Protein AF-A0A257KKB5-F1 (afdb_monomer)

Radius of gyration: 17.19 Å; Cα contacts (8 Å, |Δi|>4): 46; chains: 1; bounding box: 35×43×43 Å

pLDDT: mean 85.2, std 19.67, range [37.38, 98.69]

Structure (mmCIF, N/CA/C/O backbone):
data_AF-A0A257KKB5-F1
#
_entry.id   AF-A0A257KKB5-F1
#
loop_
_atom_site.group_PDB
_atom_site.id
_atom_site.type_symbol
_atom_site.label_atom_id
_atom_site.label_alt_id
_atom_site.label_comp_id
_atom_site.label_asym_id
_atom_site.label_entity_id
_atom_site.label_seq_id
_atom_site.pdbx_PDB_ins_code
_atom_site.Cartn_x
_atom_site.Cartn_y
_atom_site.Cartn_z
_atom_site.occupancy
_atom_site.B_iso_or_equiv
_atom_site.auth_seq_id
_atom_site.auth_comp_id
_atom_site.auth_asym_id
_atom_site.auth_atom_id
_atom_site.pdbx_PDB_model_num
ATOM 1 N N . MET A 1 1 ? 8.937 37.162 11.986 1.00 37.38 1 MET A N 1
ATOM 2 C CA . MET A 1 1 ? 8.562 37.070 10.559 1.00 37.38 1 MET A CA 1
ATOM 3 C C . MET A 1 1 ? 9.758 36.457 9.839 1.00 37.38 1 MET A C 1
ATOM 5 O O . MET A 1 1 ? 10.701 37.169 9.560 1.00 37.38 1 MET A O 1
ATOM 9 N N . GLY A 1 2 ? 9.928 35.152 9.679 1.00 45.66 2 GLY A N 1
ATOM 10 C CA . GLY A 1 2 ? 8.961 34.085 9.452 1.00 45.66 2 GLY A CA 1
ATOM 11 C C . GLY A 1 2 ? 9.487 33.267 8.270 1.00 45.66 2 GLY A C 1
ATOM 12 O O . GLY A 1 2 ? 8.875 33.270 7.216 1.00 45.66 2 GLY A O 1
ATOM 13 N N . GLN A 1 3 ? 10.674 32.671 8.422 1.00 49.84 3 GLN A N 1
ATOM 14 C CA . GLN A 1 3 ? 11.245 31.712 7.474 1.00 49.84 3 GLN A CA 1
ATOM 15 C C . GLN A 1 3 ? 11.828 30.550 8.287 1.00 49.84 3 GLN A C 1
ATOM 17 O O . GLN A 1 3 ? 13.024 30.476 8.548 1.00 49.84 3 GLN A O 1
ATOM 22 N N . MET A 1 4 ? 10.936 2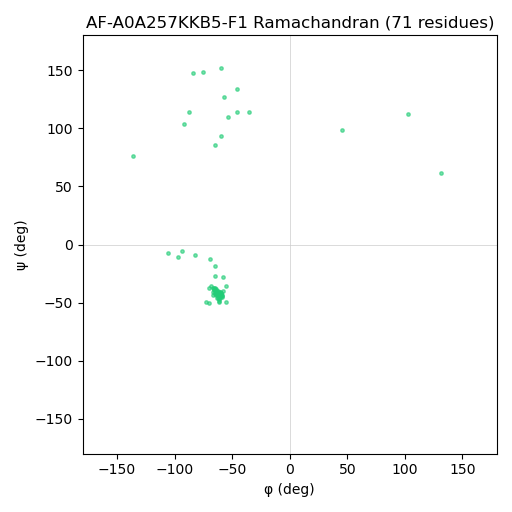9.690 8.779 1.00 48.12 4 MET A N 1
ATOM 23 C CA . MET A 1 4 ? 11.274 28.313 9.139 1.00 48.12 4 MET A CA 1
ATOM 24 C C . MET A 1 4 ? 10.992 27.495 7.879 1.00 48.12 4 MET A C 1
ATOM 26 O O . MET A 1 4 ? 9.874 27.509 7.382 1.00 48.12 4 MET A O 1
ATOM 30 N N . GLN A 1 5 ? 12.035 27.105 7.159 1.00 42.78 5 GLN A N 1
ATOM 31 C CA . GLN A 1 5 ? 12.803 25.864 7.313 1.00 42.78 5 GLN A CA 1
ATOM 32 C C . GLN A 1 5 ? 12.383 24.875 6.226 1.00 42.78 5 GLN A C 1
ATOM 34 O O . GLN A 1 5 ? 11.268 24.375 6.224 1.00 42.78 5 GLN A O 1
ATOM 39 N N . ARG A 1 6 ? 13.347 24.630 5.332 1.00 44.91 6 ARG A N 1
ATOM 40 C CA . ARG A 1 6 ? 13.621 23.358 4.660 1.00 44.91 6 ARG A CA 1
ATOM 41 C C . ARG A 1 6 ? 12.400 22.619 4.109 1.00 44.91 6 ARG A C 1
ATOM 43 O O . ARG A 1 6 ? 11.812 21.773 4.769 1.00 44.91 6 ARG A O 1
ATOM 50 N N . PHE A 1 7 ? 12.180 22.793 2.809 1.00 45.44 7 PHE A N 1
ATOM 51 C CA . PHE A 1 7 ? 12.031 21.599 1.983 1.00 45.44 7 PHE A CA 1
ATOM 52 C C . PHE A 1 7 ? 13.342 20.823 2.136 1.00 45.44 7 PHE A C 1
ATOM 54 O O . PHE A 1 7 ? 14.350 21.186 1.530 1.00 45.44 7 PHE A O 1
ATOM 61 N N . GLU A 1 8 ? 13.359 19.881 3.083 1.00 45.34 8 GLU A N 1
ATOM 62 C CA . GLU A 1 8 ? 14.390 18.854 3.169 1.00 45.34 8 GLU A CA 1
ATOM 63 C C . GLU A 1 8 ? 14.606 18.296 1.770 1.00 45.34 8 GLU A C 1
ATOM 65 O O . GLU A 1 8 ? 13.650 18.067 1.022 1.00 45.34 8 GLU A O 1
ATOM 70 N N . GLU A 1 9 ? 15.883 18.184 1.424 1.00 41.41 9 GLU A N 1
ATOM 71 C CA . GLU A 1 9 ? 16.380 17.583 0.204 1.00 41.41 9 GLU A CA 1
ATOM 72 C C . GLU A 1 9 ? 15.486 16.410 -0.175 1.00 41.41 9 GLU A C 1
ATOM 74 O O . GLU A 1 9 ? 15.374 15.418 0.543 1.00 41.41 9 GLU A O 1
ATOM 79 N N . THR A 1 10 ? 14.791 16.561 -1.299 1.00 47.66 10 THR A N 1
ATOM 80 C CA . THR A 1 10 ? 14.159 15.435 -1.962 1.00 47.66 10 THR A CA 1
ATOM 81 C C . THR A 1 10 ? 15.320 14.559 -2.407 1.00 47.66 10 THR A C 1
ATOM 83 O O . THR A 1 10 ? 15.836 14.738 -3.508 1.00 47.66 10 THR A O 1
ATOM 86 N N . GLU A 1 11 ? 15.805 13.676 -1.528 1.00 46.53 11 GLU A N 1
ATOM 87 C CA . GLU A 1 11 ? 16.568 12.514 -1.960 1.00 46.53 11 GLU A CA 1
ATOM 88 C C . GLU A 1 11 ? 15.768 11.951 -3.127 1.00 46.53 11 GLU A C 1
ATOM 90 O O . GLU A 1 11 ? 14.585 11.627 -2.973 1.00 46.53 11 GLU A O 1
ATOM 95 N N . ALA A 1 12 ? 16.350 12.005 -4.326 1.00 55.34 12 ALA A N 1
ATOM 96 C CA . ALA A 1 12 ? 15.668 11.590 -5.535 1.00 55.34 12 ALA A CA 1
ATOM 97 C C . ALA A 1 12 ? 15.171 10.167 -5.283 1.00 55.34 12 ALA A C 1
ATOM 99 O O . ALA A 1 12 ? 15.976 9.251 -5.113 1.00 55.34 12 ALA A O 1
ATOM 100 N N . SER A 1 13 ? 13.852 10.016 -5.144 1.00 66.00 13 SER A N 1
ATOM 101 C CA . SER A 1 13 ? 13.273 8.746 -4.738 1.00 66.00 13 SER A CA 1
ATOM 102 C C . SER A 1 13 ? 13.724 7.685 -5.732 1.00 66.00 13 SER A C 1
ATOM 104 O O . SER A 1 13 ? 13.573 7.859 -6.940 1.00 66.00 13 SER A O 1
ATOM 106 N N . THR A 1 14 ? 14.301 6.596 -5.232 1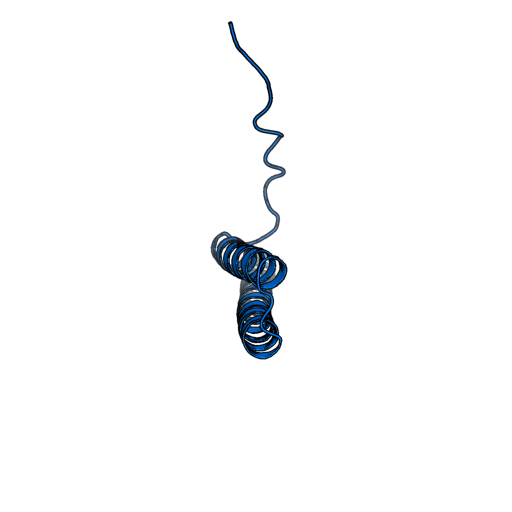.00 80.94 14 THR A N 1
ATOM 107 C CA . THR A 1 14 ? 14.705 5.463 -6.074 1.00 80.94 14 THR A CA 1
ATOM 108 C C . THR A 1 14 ? 13.498 4.710 -6.636 1.00 80.94 14 THR A C 1
ATOM 110 O O . THR A 1 14 ? 13.652 3.910 -7.561 1.00 80.94 14 THR A O 1
ATOM 113 N N . PHE A 1 15 ? 12.303 4.993 -6.107 1.00 89.81 15 PHE A N 1
ATOM 114 C CA . PHE A 1 15 ? 11.040 4.456 -6.582 1.00 89.81 15 PHE A CA 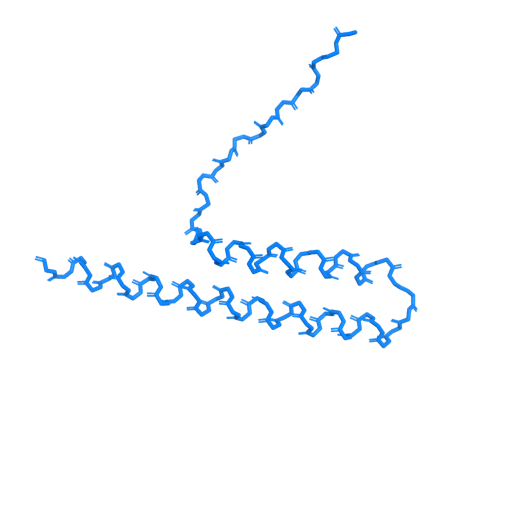1
ATOM 115 C C . PHE A 1 15 ? 10.585 5.126 -7.877 1.00 89.81 15 PHE A C 1
ATOM 117 O O . PHE A 1 15 ? 10.786 6.319 -8.113 1.00 89.81 15 PHE A O 1
ATOM 124 N N . THR A 1 16 ? 9.887 4.359 -8.703 1.00 93.19 16 THR A N 1
ATOM 125 C CA . THR A 1 16 ? 9.087 4.918 -9.789 1.00 93.19 16 THR A CA 1
ATOM 126 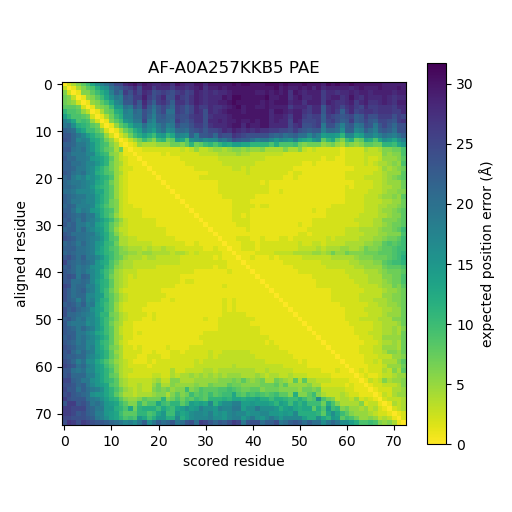C C . THR A 1 16 ? 8.018 5.870 -9.234 1.00 93.19 16 THR A C 1
ATOM 128 O O . THR A 1 16 ? 7.521 5.674 -8.118 1.00 93.19 16 THR A O 1
ATOM 131 N N . PRO A 1 17 ? 7.586 6.879 -10.013 1.00 93.44 17 PRO A N 1
ATOM 132 C CA . PRO A 1 17 ? 6.503 7.769 -9.596 1.00 93.44 17 PRO A CA 1
ATOM 133 C C . PRO A 1 17 ? 5.210 7.028 -9.218 1.00 93.44 17 PRO A C 1
ATOM 135 O O . PRO A 1 17 ? 4.518 7.429 -8.282 1.00 93.44 17 PRO A O 1
ATOM 138 N N . VAL A 1 18 ? 4.897 5.930 -9.915 1.00 94.75 18 VAL A N 1
ATOM 139 C CA . VAL A 1 18 ? 3.688 5.124 -9.682 1.00 94.75 18 VAL A CA 1
ATOM 140 C C . VAL A 1 18 ? 3.780 4.361 -8.355 1.00 94.75 18 VAL A C 1
ATOM 142 O O . VAL A 1 18 ? 2.896 4.496 -7.509 1.00 94.75 18 VAL A O 1
ATOM 145 N N . SER A 1 19 ? 4.880 3.639 -8.121 1.00 96.69 19 SER A N 1
ATOM 146 C CA . SER A 1 19 ? 5.155 2.964 -6.841 1.00 96.69 19 SER A CA 1
ATOM 147 C C . SER A 1 19 ? 5.177 3.939 -5.666 1.00 96.69 19 SER A C 1
ATOM 149 O O . SER A 1 19 ? 4.610 3.651 -4.608 1.00 96.69 19 SER A O 1
ATOM 151 N N . LEU A 1 20 ? 5.759 5.129 -5.849 1.00 96.25 20 LEU A N 1
ATOM 152 C CA . LEU A 1 20 ? 5.746 6.174 -4.830 1.00 96.25 20 LEU A CA 1
ATOM 153 C C . LEU A 1 20 ? 4.312 6.602 -4.483 1.00 96.25 20 LEU A C 1
ATOM 155 O O . LEU A 1 20 ? 3.976 6.700 -3.301 1.00 96.25 20 LEU A O 1
ATOM 159 N N . GLY A 1 21 ? 3.451 6.788 -5.488 1.00 96.62 21 GLY A N 1
ATOM 160 C CA . GLY A 1 21 ? 2.032 7.087 -5.286 1.00 96.62 21 GLY A CA 1
ATOM 161 C C . GLY A 1 21 ? 1.308 6.000 -4.486 1.00 96.62 21 GLY A C 1
ATOM 162 O O . GLY A 1 21 ? 0.611 6.297 -3.514 1.00 96.62 21 GLY A O 1
ATOM 163 N N . TYR A 1 22 ? 1.530 4.726 -4.815 1.00 98.19 22 TYR A N 1
ATOM 164 C CA . TYR A 1 22 ? 0.954 3.607 -4.064 1.00 98.19 22 TYR A CA 1
ATOM 165 C C . TYR A 1 22 ? 1.441 3.558 -2.605 1.00 98.19 22 TYR A C 1
ATOM 167 O O . TYR A 1 22 ? 0.637 3.372 -1.687 1.00 98.19 22 TYR A O 1
ATOM 175 N N . ARG A 1 23 ? 2.729 3.820 -2.348 1.00 98.06 23 ARG A N 1
ATOM 176 C CA . ARG A 1 23 ? 3.287 3.895 -0.982 1.00 98.06 23 ARG A CA 1
ATOM 177 C C . ARG A 1 23 ? 2.699 5.054 -0.177 1.00 98.06 23 ARG A C 1
ATOM 179 O O . ARG A 1 23 ? 2.425 4.896 1.014 1.00 98.06 23 ARG A O 1
ATOM 186 N N . GLN A 1 24 ? 2.456 6.201 -0.811 1.00 97.69 24 GLN A N 1
ATOM 187 C CA . GLN A 1 24 ? 1.786 7.340 -0.174 1.00 97.69 24 GLN A CA 1
ATOM 188 C C . GLN A 1 24 ? 0.339 7.003 0.212 1.00 97.69 24 GLN A C 1
ATOM 190 O O . GLN A 1 24 ? -0.085 7.325 1.325 1.00 97.69 24 GLN A O 1
ATOM 195 N N . MET A 1 25 ? -0.396 6.290 -0.650 1.00 98.38 25 MET A N 1
ATOM 196 C CA . MET A 1 25 ? -1.745 5.803 -0.335 1.00 98.38 25 MET A CA 1
ATOM 197 C C . MET A 1 25 ? -1.734 4.833 0.850 1.00 98.38 25 MET A C 1
ATOM 199 O O . MET A 1 25 ? -2.509 5.010 1.792 1.00 98.38 25 MET A O 1
ATOM 203 N N . ALA A 1 26 ? -0.809 3.869 0.863 1.00 98.38 26 ALA A N 1
ATOM 204 C CA . ALA A 1 26 ? -0.629 2.957 1.992 1.00 98.38 26 ALA A CA 1
ATOM 205 C C . ALA A 1 26 ? -0.312 3.709 3.299 1.00 98.38 26 ALA A C 1
ATOM 207 O O . ALA A 1 26 ? -0.907 3.426 4.340 1.00 98.38 26 ALA A O 1
ATOM 208 N N . SER A 1 27 ? 0.572 4.713 3.247 1.00 98.06 27 SER A N 1
ATOM 209 C CA . SER A 1 27 ? 0.905 5.563 4.399 1.00 98.06 27 SER A CA 1
ATOM 210 C C . SER A 1 27 ? -0.312 6.333 4.922 1.00 98.06 27 SER A C 1
ATOM 212 O O . SER A 1 27 ? -0.547 6.372 6.130 1.00 98.06 27 SER A O 1
ATOM 214 N N . SER A 1 28 ? -1.123 6.906 4.026 1.00 98.44 28 SER A N 1
ATOM 215 C CA . SER A 1 28 ? -2.357 7.614 4.388 1.00 98.44 28 SER A CA 1
ATOM 216 C C . SER A 1 28 ? -3.354 6.692 5.099 1.00 98.44 28 SER A C 1
ATOM 218 O O . SER A 1 28 ? -3.891 7.043 6.151 1.00 98.44 28 SER A O 1
ATOM 220 N N . LEU A 1 29 ? -3.535 5.470 4.588 1.00 98.50 29 LEU A N 1
ATOM 221 C CA . LEU A 1 29 ? -4.394 4.459 5.209 1.00 98.50 29 LEU A CA 1
ATOM 222 C C . LEU A 1 29 ? -3.876 4.023 6.583 1.00 98.50 29 LEU A C 1
ATOM 224 O O . LEU A 1 29 ? -4.666 3.924 7.518 1.00 98.50 29 LEU A O 1
ATOM 228 N N . GLY A 1 30 ? -2.561 3.843 6.736 1.00 98.25 30 GLY A N 1
ATOM 229 C CA . GLY A 1 30 ? -1.937 3.554 8.030 1.00 98.25 30 GLY A CA 1
ATOM 230 C C . GLY A 1 30 ? -2.148 4.677 9.052 1.00 98.25 30 GLY A C 1
ATOM 231 O O . GLY A 1 30 ? -2.504 4.409 10.200 1.00 98.25 30 GLY A O 1
ATOM 232 N N . LYS A 1 31 ? -2.025 5.945 8.630 1.00 98.50 31 LYS A N 1
ATOM 233 C CA . LYS A 1 31 ? -2.355 7.105 9.477 1.00 98.50 31 LYS A CA 1
ATOM 234 C C . LYS A 1 31 ? -3.826 7.088 9.883 1.00 98.50 31 LYS A C 1
ATOM 236 O O . LYS A 1 31 ? -4.124 7.242 11.064 1.00 98.50 31 LYS A O 1
ATOM 241 N N . LYS A 1 32 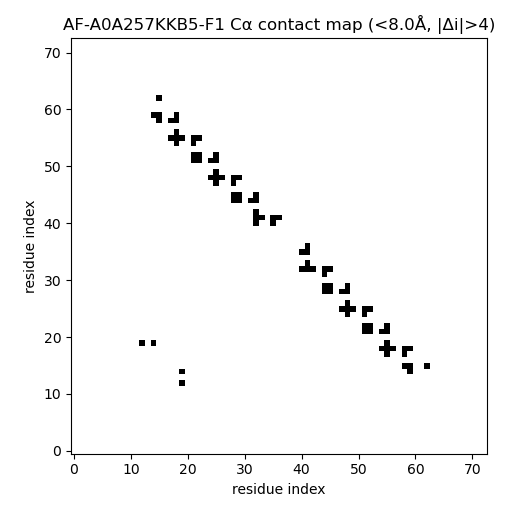? -4.742 6.847 8.939 1.00 98.12 32 LYS A N 1
ATOM 242 C CA . LYS A 1 32 ? -6.175 6.732 9.239 1.00 98.12 32 LYS A CA 1
ATOM 243 C C . LYS A 1 32 ? -6.455 5.603 10.236 1.00 98.12 32 LYS A C 1
ATOM 245 O O . LYS A 1 32 ? -7.170 5.832 11.206 1.00 98.12 32 LYS A O 1
ATOM 250 N N . ALA A 1 33 ? -5.839 4.436 10.052 1.00 98.06 33 ALA A N 1
ATOM 251 C CA . ALA A 1 33 ? -5.978 3.304 10.964 1.00 98.06 33 ALA A CA 1
ATOM 252 C C . ALA A 1 33 ? -5.497 3.653 12.380 1.00 98.06 33 ALA A C 1
ATOM 254 O O . ALA A 1 33 ? -6.176 3.332 13.346 1.00 98.06 33 ALA A O 1
ATOM 255 N N . SER A 1 34 ? -4.381 4.381 12.515 1.00 97.69 34 SER A N 1
ATOM 256 C CA . SER A 1 34 ? -3.855 4.791 13.828 1.00 97.69 34 SER A CA 1
ATOM 257 C C . SER A 1 34 ? -4.765 5.748 14.610 1.00 97.69 34 SER A C 1
ATOM 259 O O . SER A 1 34 ? -4.609 5.884 15.820 1.00 97.69 34 SER A O 1
ATOM 261 N N . MET A 1 35 ? -5.706 6.408 13.927 1.00 98.06 35 MET A N 1
ATOM 262 C CA . MET A 1 35 ? -6.680 7.320 14.533 1.00 98.06 35 MET A CA 1
ATOM 263 C C . MET A 1 35 ? -8.037 6.656 14.806 1.00 98.06 35 MET A C 1
ATOM 265 O O . MET A 1 35 ? -8.880 7.269 15.459 1.00 98.06 35 MET A O 1
ATOM 269 N N . SER A 1 36 ? -8.275 5.442 14.296 1.00 97.25 36 SER A N 1
ATOM 270 C CA . SER A 1 36 ? -9.529 4.721 14.521 1.00 97.25 36 SER A CA 1
ATOM 271 C C . SER A 1 36 ? -9.492 3.963 15.849 1.00 97.25 36 SER A C 1
ATOM 273 O O . SER A 1 36 ? -8.444 3.498 16.296 1.00 97.25 36 SER A O 1
ATOM 275 N N . SER A 1 37 ? -10.655 3.842 16.486 1.00 97.44 37 SER A N 1
ATOM 276 C CA . SER A 1 37 ? -10.873 3.031 17.686 1.00 97.44 37 SER A CA 1
ATOM 277 C C . SER A 1 37 ? -11.654 1.745 17.402 1.00 97.44 37 SER A C 1
ATOM 279 O O . SER A 1 37 ? -11.774 0.914 18.302 1.00 97.44 37 SER A O 1
ATOM 281 N N . ASP A 1 38 ? -12.167 1.558 16.178 1.00 98.31 38 ASP A N 1
ATOM 282 C CA . ASP A 1 38 ? -12.870 0.341 15.764 1.00 98.31 38 ASP A CA 1
ATOM 283 C C . ASP A 1 38 ? -11.864 -0.696 15.234 1.00 98.31 38 ASP A C 1
ATOM 285 O O . ASP A 1 38 ? -11.271 -0.494 14.171 1.00 98.31 38 ASP A O 1
ATOM 289 N N . PRO A 1 39 ? -11.685 -1.849 15.911 1.00 98.00 39 PRO A N 1
ATOM 290 C CA . PRO A 1 39 ? -10.772 -2.894 15.456 1.00 98.00 39 PRO A CA 1
ATOM 291 C C . PRO A 1 39 ? -11.075 -3.425 14.049 1.00 98.00 39 PRO A C 1
ATOM 293 O O . PRO A 1 39 ? -10.158 -3.892 13.370 1.00 98.00 39 PRO A O 1
ATOM 296 N N . ARG A 1 40 ? -12.340 -3.382 13.607 1.00 98.19 40 ARG A N 1
ATOM 297 C CA . ARG A 1 40 ? -12.727 -3.809 12.256 1.00 98.19 40 ARG A CA 1
ATOM 298 C C . ARG A 1 40 ? -12.262 -2.798 11.221 1.00 98.19 40 ARG A C 1
ATOM 300 O O . ARG A 1 40 ? -11.566 -3.182 10.289 1.00 98.19 40 ARG A O 1
ATOM 307 N N . GLU A 1 41 ? -12.546 -1.515 11.442 1.00 98.19 41 GLU A N 1
ATOM 308 C CA . GLU A 1 41 ? -12.071 -0.446 10.559 1.00 98.19 41 GLU A CA 1
ATOM 309 C C . GLU A 1 41 ? -10.536 -0.425 10.488 1.00 98.19 41 GLU A C 1
ATOM 311 O O . GLU A 1 41 ? -9.974 -0.335 9.398 1.00 98.19 41 GLU A O 1
ATOM 316 N N . ILE A 1 42 ? -9.845 -0.577 11.625 1.00 98.56 42 ILE A N 1
ATOM 317 C CA . ILE A 1 42 ? -8.378 -0.677 11.665 1.00 98.56 42 ILE A CA 1
ATOM 318 C C . ILE A 1 42 ? -7.898 -1.815 10.763 1.00 98.56 42 ILE A C 1
ATOM 320 O O . ILE A 1 42 ? -7.002 -1.613 9.943 1.00 98.56 42 ILE A O 1
ATOM 324 N N . ARG A 1 43 ? -8.487 -3.009 10.894 1.00 98.62 43 ARG A N 1
ATOM 325 C CA . ARG A 1 43 ? -8.103 -4.168 10.086 1.00 98.62 43 ARG A CA 1
ATOM 326 C C . ARG A 1 43 ? -8.327 -3.915 8.598 1.00 98.62 43 ARG A C 1
ATOM 328 O O . ARG A 1 43 ? -7.404 -4.135 7.819 1.00 98.62 43 ARG A O 1
ATOM 335 N N . ASP A 1 44 ? -9.498 -3.412 8.224 1.00 98.62 44 ASP A N 1
ATOM 336 C CA . ASP A 1 44 ? -9.856 -3.169 6.826 1.00 98.62 44 ASP A CA 1
ATOM 337 C C . ASP A 1 44 ? -8.933 -2.120 6.184 1.00 98.62 44 ASP A C 1
ATOM 339 O O . ASP A 1 44 ? -8.448 -2.300 5.064 1.00 98.62 44 ASP A O 1
ATOM 343 N N . LEU A 1 45 ? -8.613 -1.045 6.914 1.00 98.62 45 LEU A N 1
ATOM 344 C CA . LEU A 1 45 ? -7.673 -0.017 6.462 1.00 98.62 45 LEU A CA 1
ATOM 345 C C . LEU A 1 45 ? -6.256 -0.568 6.283 1.00 98.62 45 LEU A C 1
ATOM 347 O O . LEU A 1 45 ? -5.589 -0.235 5.301 1.00 98.62 45 LEU A O 1
ATOM 351 N N . LEU A 1 46 ? -5.792 -1.414 7.206 1.00 98.56 46 LEU A N 1
ATOM 352 C CA . LEU A 1 46 ? -4.470 -2.032 7.116 1.00 98.56 46 LEU A CA 1
ATOM 353 C C . LEU A 1 46 ? -4.393 -3.070 5.991 1.00 98.56 46 LEU A C 1
ATOM 355 O O . LEU A 1 46 ? -3.373 -3.143 5.307 1.00 98.56 46 LEU A O 1
ATOM 359 N N . ASP A 1 47 ? -5.449 -3.846 5.757 1.00 98.69 47 ASP A N 1
ATOM 360 C CA . ASP A 1 47 ? -5.495 -4.814 4.658 1.00 98.69 47 ASP A CA 1
ATOM 361 C C . ASP A 1 47 ? -5.543 -4.106 3.290 1.00 98.69 47 ASP A C 1
ATOM 363 O O . ASP A 1 47 ? -4.850 -4.511 2.346 1.00 98.69 47 ASP A O 1
ATOM 367 N N . LEU A 1 48 ? -6.235 -2.966 3.196 1.00 98.56 48 LEU A N 1
ATOM 368 C CA . LEU A 1 48 ? -6.160 -2.109 2.014 1.00 98.56 48 LEU A CA 1
ATOM 369 C C . LEU A 1 48 ? -4.761 -1.490 1.843 1.00 98.56 48 LEU A C 1
ATOM 371 O O . LEU A 1 48 ? -4.237 -1.463 0.730 1.00 98.56 48 LEU A O 1
ATOM 375 N N . ALA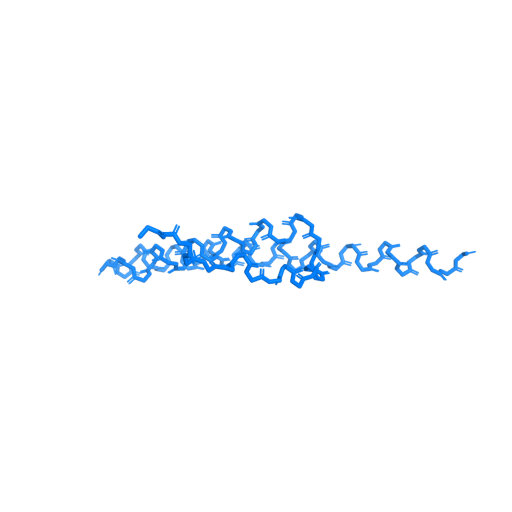 A 1 49 ? -4.118 -1.039 2.925 1.00 98.56 49 ALA A N 1
ATOM 376 C CA . ALA A 1 49 ? -2.759 -0.495 2.873 1.00 98.56 49 ALA A CA 1
ATOM 377 C C . ALA A 1 49 ? -1.743 -1.527 2.354 1.00 98.56 49 ALA A C 1
ATOM 379 O O . ALA A 1 49 ? -0.909 -1.194 1.511 1.00 98.56 49 ALA A O 1
ATOM 380 N N . LYS A 1 50 ? -1.849 -2.790 2.789 1.00 98.62 50 LYS A N 1
ATOM 381 C CA . LYS A 1 50 ? -1.027 -3.895 2.262 1.00 98.62 50 LYS A CA 1
ATOM 382 C C . LYS A 1 50 ? -1.227 -4.088 0.762 1.00 98.62 50 LYS A C 1
ATOM 384 O O . LYS A 1 50 ? -0.251 -4.269 0.045 1.00 98.62 50 LYS A O 1
ATOM 389 N N . SER A 1 51 ? -2.468 -4.008 0.285 1.00 98.56 51 SER A N 1
ATOM 390 C CA . SER A 1 51 ? -2.776 -4.156 -1.143 1.00 98.56 51 SER A CA 1
ATOM 391 C C . SER A 1 51 ? -2.072 -3.087 -1.987 1.00 98.56 51 SER A C 1
ATOM 393 O O . SER A 1 51 ? -1.494 -3.400 -3.024 1.00 98.56 51 SER A O 1
ATOM 395 N N . TRP A 1 52 ? -2.029 -1.840 -1.508 1.00 98.56 52 TRP A N 1
ATOM 396 C CA . TRP A 1 52 ? -1.265 -0.773 -2.162 1.00 98.56 52 TRP A CA 1
ATOM 397 C C . TRP A 1 52 ? 0.249 -1.008 -2.130 1.00 98.56 52 TRP A C 1
ATOM 399 O O . TRP A 1 52 ? 0.923 -0.733 -3.119 1.00 98.56 52 TRP A O 1
ATOM 409 N N . LEU A 1 53 ? 0.798 -1.545 -1.037 1.00 98.31 53 LEU A N 1
ATOM 410 C CA . LEU A 1 53 ? 2.226 -1.880 -0.974 1.00 98.31 53 LEU A CA 1
ATOM 411 C C . LEU A 1 53 ? 2.605 -2.986 -1.965 1.00 98.31 53 LEU A C 1
ATOM 413 O O . LEU A 1 53 ? 3.617 -2.850 -2.644 1.00 98.31 53 LEU A O 1
ATOM 417 N N . LEU A 1 54 ? 1.767 -4.014 -2.120 1.00 98.38 54 LEU A N 1
ATOM 418 C CA . LEU A 1 54 ? 1.986 -5.070 -3.115 1.00 98.38 54 LEU A CA 1
ATOM 419 C C . LEU A 1 54 ? 1.972 -4.522 -4.548 1.00 98.38 54 LEU A C 1
ATOM 421 O O . LEU A 1 54 ? 2.796 -4.913 -5.371 1.00 98.38 54 LEU A O 1
ATOM 425 N N . LEU A 1 55 ? 1.074 -3.577 -4.851 1.00 98.06 55 LEU A N 1
ATOM 426 C CA . LEU A 1 55 ? 1.080 -2.889 -6.145 1.00 98.06 55 LEU A CA 1
ATOM 427 C C . LEU A 1 55 ? 2.360 -2.067 -6.349 1.00 98.06 55 LEU A C 1
ATOM 429 O O . LEU A 1 55 ? 2.908 -2.062 -7.448 1.00 98.06 55 LEU A O 1
ATOM 433 N N . ALA A 1 56 ? 2.861 -1.406 -5.301 1.00 97.69 56 ALA A N 1
ATOM 434 C CA . ALA A 1 56 ? 4.121 -0.667 -5.361 1.00 97.69 56 ALA A CA 1
ATOM 435 C C . ALA A 1 56 ? 5.318 -1.587 -5.630 1.00 97.69 56 ALA A C 1
ATOM 437 O O . ALA A 1 56 ? 6.177 -1.258 -6.440 1.00 97.69 56 ALA A O 1
ATOM 438 N N . GLU A 1 57 ? 5.375 -2.737 -4.961 1.00 97.06 57 GLU A N 1
ATOM 439 C CA . GLU A 1 57 ? 6.426 -3.739 -5.154 1.00 97.06 57 GLU A CA 1
ATOM 440 C C . GLU A 1 57 ? 6.403 -4.319 -6.568 1.00 97.06 57 GLU A C 1
ATOM 442 O O . GLU A 1 57 ? 7.445 -4.364 -7.220 1.00 97.06 57 GLU A O 1
ATOM 447 N N . ASN A 1 58 ? 5.222 -4.683 -7.072 1.00 97.06 58 ASN A N 1
ATOM 448 C CA . ASN A 1 58 ? 5.074 -5.175 -8.440 1.00 97.06 58 ASN A CA 1
ATOM 449 C C . ASN A 1 58 ? 5.526 -4.140 -9.470 1.00 97.06 58 ASN A C 1
ATOM 451 O O . ASN A 1 58 ? 6.217 -4.490 -10.422 1.00 97.06 58 ASN A O 1
ATOM 455 N N . GLU A 1 59 ? 5.181 -2.869 -9.273 1.00 96.50 59 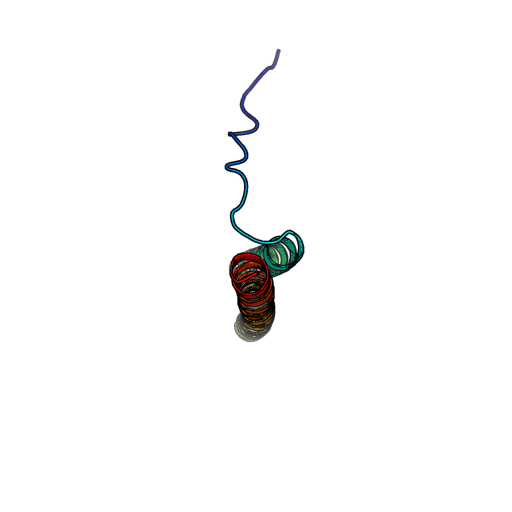GLU A N 1
ATOM 456 C CA 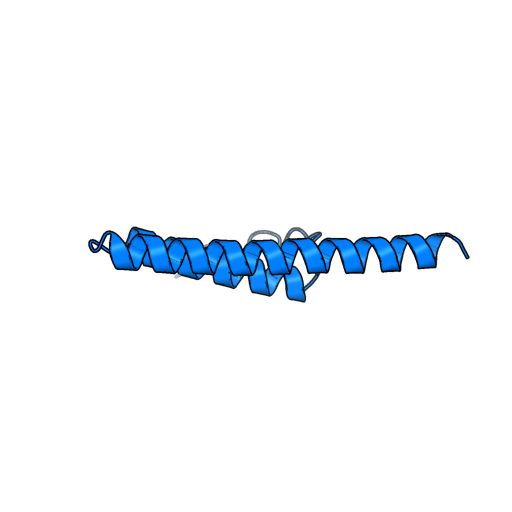. GLU A 1 59 ? 5.599 -1.823 -10.202 1.00 96.50 59 GLU A CA 1
ATOM 457 C C . GLU A 1 59 ? 7.120 -1.611 -10.202 1.00 96.50 59 GLU A C 1
ATOM 459 O O . GLU A 1 59 ? 7.731 -1.457 -11.259 1.00 96.50 59 GLU A O 1
ATOM 464 N N . GLU A 1 60 ? 7.771 -1.669 -9.036 1.00 95.38 60 GLU A N 1
ATOM 465 C CA . GLU A 1 60 ? 9.238 -1.622 -8.985 1.00 95.38 60 GLU A CA 1
ATOM 466 C C . GLU A 1 60 ? 9.889 -2.819 -9.673 1.00 95.38 60 GLU A C 1
ATOM 468 O O . GLU A 1 60 ? 10.911 -2.657 -10.345 1.00 95.38 60 GLU A O 1
ATOM 473 N N . LEU A 1 61 ? 9.308 -4.014 -9.531 1.00 94.12 61 LEU A N 1
ATOM 474 C CA . LEU A 1 61 ? 9.797 -5.210 -10.213 1.00 94.12 61 LEU A CA 1
ATOM 475 C C . LEU A 1 61 ? 9.720 -5.033 -11.733 1.00 94.12 61 LEU A C 1
ATOM 477 O O . LEU A 1 61 ? 10.736 -5.193 -12.409 1.00 94.12 61 LEU A O 1
ATOM 481 N N . MET A 1 62 ? 8.572 -4.595 -12.255 1.00 92.88 62 MET A N 1
ATOM 482 C CA . MET A 1 62 ? 8.387 -4.343 -13.689 1.00 92.88 62 MET A CA 1
ATOM 483 C C . MET A 1 62 ? 9.358 -3.277 -14.217 1.00 92.88 62 MET A C 1
ATOM 485 O O . MET A 1 62 ? 9.979 -3.445 -15.271 1.00 92.88 62 MET A O 1
ATOM 489 N N . ALA A 1 63 ? 9.551 -2.188 -13.470 1.00 89.69 63 ALA A N 1
ATOM 490 C CA . ALA A 1 63 ? 10.493 -1.140 -13.847 1.00 89.69 63 ALA A CA 1
ATOM 491 C C . ALA A 1 63 ? 11.954 -1.616 -13.808 1.00 89.69 63 ALA A C 1
ATOM 493 O O . ALA A 1 63 ? 12.758 -1.239 -14.666 1.00 89.69 63 ALA A O 1
ATOM 494 N N . SER A 1 64 ? 12.310 -2.455 -12.834 1.00 85.44 64 SER A N 1
ATOM 495 C CA . SER A 1 64 ? 13.636 -3.068 -12.730 1.00 85.44 64 SER A CA 1
ATOM 496 C C . SER A 1 64 ? 13.917 -4.018 -13.898 1.00 85.44 64 SER A C 1
ATOM 498 O O . SER A 1 64 ? 14.997 -3.965 -14.498 1.00 85.44 64 SER A O 1
ATOM 500 N N . GLU A 1 65 ? 12.936 -4.837 -14.282 1.00 88.25 65 GLU A N 1
ATOM 501 C CA . GLU A 1 65 ? 13.021 -5.730 -15.441 1.00 88.25 65 GLU A CA 1
ATOM 502 C C . GLU A 1 65 ? 13.203 -4.944 -16.744 1.00 88.25 65 GLU A C 1
ATOM 504 O O . GLU A 1 65 ? 14.088 -5.267 -17.539 1.00 88.25 65 GLU A O 1
ATOM 509 N N . ALA A 1 66 ? 12.445 -3.859 -16.933 1.00 81.62 66 ALA A N 1
ATOM 510 C CA . ALA A 1 66 ? 12.575 -2.988 -18.099 1.00 81.62 66 ALA A CA 1
ATOM 511 C C . ALA A 1 66 ? 13.976 -2.357 -18.207 1.00 81.62 66 ALA A C 1
ATOM 513 O O . ALA A 1 66 ? 14.600 -2.396 -19.271 1.00 81.62 66 ALA A O 1
ATOM 514 N N . ARG A 1 67 ? 14.512 -1.829 -17.097 1.00 82.69 67 ARG A N 1
ATOM 515 C CA . ARG A 1 67 ? 15.879 -1.273 -17.041 1.00 82.69 67 ARG A CA 1
ATOM 516 C C . ARG A 1 67 ? 16.936 -2.342 -17.323 1.00 82.69 67 ARG A C 1
ATOM 518 O O . ARG A 1 67 ? 17.870 -2.094 -18.081 1.00 82.69 67 ARG A O 1
ATOM 525 N N . SER A 1 68 ? 16.769 -3.539 -16.760 1.00 81.19 68 SER A N 1
ATOM 526 C CA . SER A 1 68 ? 17.686 -4.668 -16.956 1.00 81.19 68 SER A CA 1
ATOM 527 C C . SER A 1 68 ? 17.692 -5.172 -18.401 1.00 81.19 68 SER A C 1
ATOM 529 O O . SER A 1 68 ? 18.752 -5.523 -18.915 1.00 81.19 68 SER A O 1
ATOM 531 N N . MET A 1 69 ? 16.536 -5.192 -19.073 1.00 77.06 69 MET A N 1
ATOM 532 C CA . MET A 1 69 ? 16.450 -5.515 -20.500 1.00 77.06 69 MET A CA 1
ATOM 533 C C . MET A 1 69 ? 17.122 -4.440 -21.356 1.00 77.06 69 MET A C 1
ATOM 53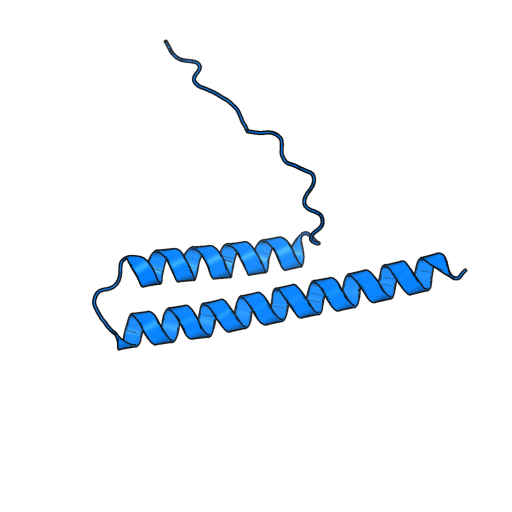5 O O . MET A 1 69 ? 17.895 -4.782 -22.244 1.00 77.06 69 MET A O 1
ATOM 539 N N . SER A 1 70 ? 16.897 -3.158 -21.053 1.00 71.38 70 SER A N 1
ATOM 540 C CA . SER A 1 70 ? 17.525 -2.047 -21.781 1.00 71.38 70 SER A CA 1
ATOM 541 C C . SER A 1 70 ? 19.046 -1.983 -21.617 1.00 71.38 70 SER A C 1
ATOM 543 O O . SER A 1 70 ? 19.704 -1.452 -22.498 1.00 71.38 70 SER A O 1
ATOM 545 N N . ALA A 1 71 ? 19.607 -2.482 -20.512 1.00 70.38 71 ALA A N 1
ATOM 546 C CA . ALA A 1 71 ? 21.052 -2.467 -20.263 1.00 70.38 71 ALA A CA 1
ATOM 547 C C . ALA A 1 71 ? 21.818 -3.618 -20.947 1.00 70.38 71 ALA A C 1
ATOM 549 O O . ALA A 1 71 ? 23.046 -3.649 -20.904 1.00 70.38 71 ALA A O 1
ATOM 550 N N . ARG A 1 72 ? 21.108 -4.601 -21.519 1.00 68.06 72 ARG A N 1
ATOM 551 C CA . ARG A 1 72 ? 21.701 -5.778 -22.181 1.00 68.06 72 ARG A CA 1
ATOM 552 C C . ARG A 1 72 ? 21.885 -5.609 -23.694 1.00 68.06 72 ARG A C 1
ATOM 554 O O . ARG A 1 72 ? 22.466 -6.503 -24.308 1.00 68.06 72 ARG A O 1
ATOM 561 N N . PHE A 1 73 ? 21.399 -4.511 -24.267 1.00 53.81 73 PHE A N 1
ATOM 562 C CA . PHE A 1 73 ? 21.531 -4.144 -25.680 1.00 53.81 73 PHE A CA 1
ATOM 563 C C . PHE A 1 73 ? 22.308 -2.835 -25.808 1.00 53.81 73 PHE A C 1
ATOM 565 O O . PHE A 1 73 ? 22.984 -2.674 -26.847 1.00 53.81 73 PHE A O 1
#

Mean predicted aligned error: 8.53 Å

Solvent-accessible surface area (backbone atoms only — not comparable to full-atom values): 4186 Å² total; per-residue (Å²): 142,86,82,84,76,71,87,66,78,76,68,76,67,91,58,50,74,64,27,45,51,27,45,51,52,19,50,52,31,46,54,52,27,74,73,52,88,49,72,65,59,28,50,54,31,46,55,51,18,50,53,29,42,53,53,18,51,52,46,48,51,54,52,50,52,53,52,55,58,64,73,74,113

Sequence (73 aa):
MGQMQRFEETEASTFTPVSLGYRQMASSLGKKASMSSDPREIRDLLDLAKSWLLLAENEELMASEARSMSARF

Nearest PDB structures (foldseek):
  4fzs-assembly1_A  TM=9.297E-01  e=9.213E-01  Homo sapiens
  5n5f-assembly1_B  TM=7.837E-01  e=2.611E+00  Haliangium ochraceum
  7s5c-assembly1_E  TM=7.380E-01  e=3.174E+00  Myxococcus xanthus
  8bqs-assembly1_De  TM=6.135E-01  e=3.387E+00  Tetrahymena thermophila SB210
  8jn4-assembly1_C  TM=8.383E-01  e=6.932E+00  dengue virus type 3

Foldseek 3Di:
DDDDDDPDPPPPDPFDPQLVVLQVQLVVLCVVLVPDPDPVSNVVSNVVSVVSNVVSVVRRVVVVVVVVVVVVD

Secondary structure (DSSP, 8-state):
-------------SS-HHHHHHHHHHHHHHHHHHH---HHHHHHHHHHHHHHHHHHHHHHHHHHHHHHHHTT-